Protein AF-A0A8S2TRX8-F1 (afdb_monomer_lite)

Radius of gyration: 23.42 Å; chains: 1; bounding box: 44×24×81 Å

pLDDT: mean 80.09, std 14.07, range [45.41, 95.62]

Foldseek 3Di:
DDPVVLVVLLVVLVVVLVVLVVVVVVVVVVLVVVLVPQDPDCPPPDDSPVVSVVSVVVVVVVVVVSVVSNVVSVVVNVVSVVVVVVVPPDPPPDDD

Secondary structure (DSSP, 8-state):
--HHHHHHHHHHHHHHHHHHHHHHHHHHHHHHHHHHTS-SS-GGG---HHHHHHHHHHHHHHHHHHHHHHHHHHHHHHHHHHHHHHTT--------

Structure (mmCIF, N/CA/C/O backbone):
data_AF-A0A8S2TRX8-F1
#
_entry.id   AF-A0A8S2TRX8-F1
#
loop_
_atom_site.group_PDB
_atom_site.id
_atom_site.type_symbol
_atom_site.label_atom_id
_atom_site.label_alt_id
_atom_site.label_comp_id
_atom_site.label_asym_id
_atom_site.label_entity_id
_atom_site.label_seq_id
_atom_site.pdbx_PDB_ins_code
_atom_site.Cartn_x
_atom_site.Cartn_y
_atom_site.Cartn_z
_atom_site.occupancy
_atom_site.B_iso_or_equiv
_atom_site.auth_seq_id
_atom_site.auth_comp_id
_atom_site.auth_asym_id
_atom_site.auth_atom_id
_atom_site.pdbx_PDB_model_num
ATOM 1 N N . MET A 1 1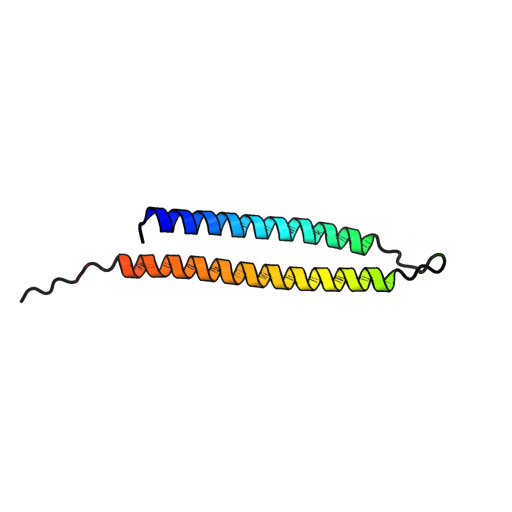 ? -5.309 2.416 30.525 1.00 61.44 1 MET A N 1
ATOM 2 C CA . MET A 1 1 ? -5.155 3.653 29.717 1.00 61.44 1 ME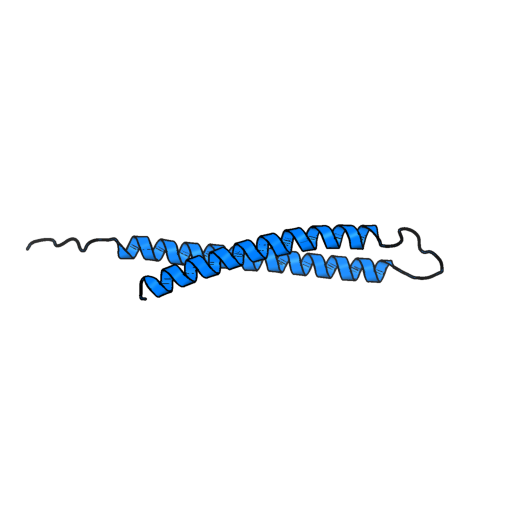T A CA 1
ATOM 3 C C . MET A 1 1 ? -6.448 4.450 29.782 1.00 61.44 1 MET A C 1
ATOM 5 O O . MET A 1 1 ? -7.487 3.836 29.961 1.00 61.44 1 MET A O 1
ATOM 9 N N . SER A 1 2 ? -6.413 5.782 29.668 1.00 78.25 2 SER A N 1
ATOM 10 C CA . SER A 1 2 ? -7.654 6.576 29.588 1.00 78.25 2 SER A CA 1
ATOM 11 C C . SER A 1 2 ? -8.416 6.241 28.300 1.00 78.25 2 SER A C 1
ATOM 13 O O . SER A 1 2 ? -7.788 6.127 27.245 1.00 78.25 2 SER A O 1
ATOM 15 N N . LYS A 1 3 ? -9.751 6.135 28.371 1.00 79.88 3 LYS A N 1
ATOM 16 C CA . LYS A 1 3 ? -10.645 5.923 27.215 1.00 79.88 3 LYS A CA 1
ATOM 17 C C . LYS A 1 3 ? -10.344 6.897 26.068 1.00 79.88 3 LYS A C 1
ATOM 19 O O . LYS A 1 3 ? -10.211 6.490 24.923 1.00 79.88 3 LYS A O 1
ATOM 24 N N . MET A 1 4 ? -10.086 8.162 26.405 1.00 84.75 4 MET A N 1
ATOM 25 C CA . MET A 1 4 ? -9.730 9.203 25.437 1.00 84.75 4 MET A CA 1
ATOM 26 C C . MET A 1 4 ? -8.446 8.884 24.652 1.00 84.75 4 MET A C 1
ATOM 28 O O . MET A 1 4 ? -8.359 9.155 23.459 1.00 84.75 4 MET A O 1
ATOM 32 N N . THR A 1 5 ? -7.436 8.298 25.305 1.00 85.62 5 THR A N 1
ATOM 33 C CA . THR A 1 5 ? -6.174 7.918 24.651 1.00 85.62 5 THR A CA 1
ATOM 34 C C . THR A 1 5 ? -6.379 6.766 23.670 1.00 85.62 5 THR A C 1
ATOM 36 O O . THR A 1 5 ? -5.738 6.740 22.622 1.00 85.62 5 THR A O 1
ATOM 39 N N . LYS A 1 6 ? -7.266 5.828 24.002 1.00 83.25 6 LYS A N 1
ATOM 40 C CA . LYS A 1 6 ? -7.618 4.695 23.147 1.00 83.25 6 LYS A CA 1
ATOM 41 C C . LYS A 1 6 ? -8.410 5.146 21.922 1.00 83.25 6 LYS A C 1
ATOM 43 O O . LYS A 1 6 ? -7.980 4.879 20.804 1.00 83.25 6 LYS A O 1
ATOM 48 N N . ASP A 1 7 ? -9.468 5.930 22.127 1.00 87.31 7 ASP A N 1
ATOM 49 C CA . ASP A 1 7 ? -10.286 6.491 21.045 1.00 87.31 7 ASP A CA 1
ATOM 50 C C . ASP A 1 7 ? -9.430 7.283 20.049 1.00 87.31 7 ASP A C 1
ATOM 52 O O . ASP A 1 7 ? -9.552 7.109 18.836 1.00 87.31 7 ASP A O 1
ATOM 56 N N . PHE A 1 8 ? -8.505 8.104 20.561 1.00 90.75 8 PHE A N 1
ATOM 57 C CA . PHE A 1 8 ? -7.558 8.842 19.731 1.00 90.75 8 PHE A CA 1
ATOM 58 C C . PHE A 1 8 ? -6.680 7.913 18.884 1.00 90.75 8 PHE A C 1
ATOM 60 O O . PHE A 1 8 ? -6.528 8.142 17.686 1.00 90.75 8 PHE A O 1
ATOM 67 N N . ARG A 1 9 ? -6.110 6.855 19.476 1.00 89.75 9 ARG A N 1
ATOM 68 C CA . ARG A 1 9 ? -5.247 5.906 18.754 1.00 89.75 9 ARG A CA 1
ATOM 69 C C . ARG A 1 9 ? -6.006 5.140 17.678 1.00 89.75 9 ARG A C 1
ATOM 71 O O . ARG A 1 9 ? -5.489 4.998 16.575 1.00 89.75 9 ARG A O 1
ATOM 78 N N . THR A 1 10 ? -7.221 4.690 17.975 1.00 91.25 10 THR A N 1
ATOM 79 C CA . THR A 1 10 ? -8.084 3.997 17.010 1.00 91.25 10 THR A CA 1
ATOM 80 C C . THR A 1 10 ? -8.428 4.907 15.834 1.00 91.25 10 THR A C 1
ATOM 82 O O . THR A 1 10 ? -8.293 4.501 14.682 1.00 91.25 10 THR A O 1
ATOM 85 N N . GLN A 1 11 ? -8.805 6.162 16.099 1.00 93.19 11 GLN A N 1
ATOM 86 C CA . GLN A 1 11 ? -9.093 7.137 15.043 1.00 93.19 11 GLN A CA 1
ATOM 87 C C . GLN A 1 11 ? -7.850 7.465 14.212 1.00 93.19 11 GLN A C 1
ATOM 89 O O . GLN A 1 11 ? -7.916 7.457 12.984 1.00 93.19 11 GLN A O 1
ATOM 94 N N . ALA A 1 12 ? -6.712 7.710 14.865 1.00 94.00 12 ALA A N 1
ATOM 95 C CA . ALA A 1 12 ? -5.453 7.990 14.185 1.00 94.00 12 ALA A CA 1
ATOM 96 C C . ALA A 1 12 ? -5.024 6.820 13.287 1.00 94.00 12 ALA A C 1
ATOM 98 O O . ALA A 1 12 ? -4.656 7.041 12.136 1.00 94.00 12 ALA A O 1
ATOM 99 N N . MET A 1 13 ? -5.132 5.581 13.777 1.00 94.62 13 MET A N 1
ATOM 100 C CA . MET A 1 13 ? -4.802 4.392 12.991 1.00 94.62 13 MET A CA 1
ATOM 101 C C . MET A 1 13 ? -5.792 4.169 11.839 1.00 94.62 13 MET A C 1
ATOM 103 O O . MET A 1 13 ? -5.386 3.838 10.729 1.00 94.62 13 MET A O 1
ATOM 107 N N . GLY A 1 14 ? -7.085 4.426 12.054 1.00 93.12 14 GLY A N 1
ATOM 108 C CA . GLY A 1 14 ? -8.081 4.389 10.983 1.00 93.12 14 GLY A CA 1
ATOM 109 C C . GLY A 1 14 ? -7.773 5.388 9.862 1.00 93.12 14 GLY A C 1
ATOM 110 O O . GLY A 1 14 ? -7.822 5.034 8.684 1.00 93.12 14 GLY A O 1
ATOM 111 N N . LEU A 1 15 ? -7.391 6.621 10.214 1.00 95.00 15 LEU A N 1
ATOM 112 C CA . LEU A 1 15 ? -6.944 7.627 9.244 1.00 95.00 15 LEU A CA 1
ATOM 113 C C . LEU A 1 15 ? -5.651 7.207 8.535 1.00 95.00 15 LEU A C 1
ATOM 115 O O . LEU A 1 15 ? -5.526 7.405 7.327 1.00 95.00 15 LEU A O 1
ATOM 119 N N . TYR A 1 16 ? -4.713 6.594 9.261 1.00 94.94 16 TYR A N 1
ATOM 120 C CA . TYR A 1 16 ? -3.479 6.064 8.687 1.00 94.94 16 TYR A CA 1
ATOM 121 C C . TYR A 1 16 ? -3.759 5.007 7.613 1.00 94.94 16 TYR A C 1
ATOM 123 O O . TYR A 1 16 ? -3.275 5.136 6.491 1.00 94.94 16 TYR A O 1
ATOM 131 N N . MET A 1 17 ? -4.621 4.026 7.898 1.00 94.50 17 MET A N 1
ATOM 132 C CA . MET A 1 17 ? -5.014 3.003 6.920 1.00 94.50 17 MET A CA 1
ATOM 133 C C . MET A 1 17 ? -5.693 3.596 5.682 1.00 94.50 17 MET A C 1
ATOM 135 O O . MET A 1 17 ? -5.417 3.176 4.560 1.00 94.50 17 MET A O 1
ATOM 139 N N . GLN A 1 18 ? -6.556 4.602 5.857 1.00 93.69 18 GLN A N 1
ATOM 140 C CA . GLN A 1 18 ? -7.162 5.306 4.722 1.00 93.69 18 GLN A CA 1
ATOM 141 C C . GLN A 1 18 ? -6.112 6.030 3.873 1.00 93.69 18 GLN A C 1
ATOM 143 O O . GLN A 1 18 ? -6.216 6.045 2.646 1.00 93.69 18 GLN A O 1
ATOM 148 N N . SER A 1 19 ? -5.104 6.626 4.516 1.00 94.25 19 SER A N 1
ATOM 149 C CA . SER A 1 19 ? -3.986 7.264 3.823 1.00 94.25 19 SER A CA 1
ATOM 150 C C . SER A 1 19 ? -3.164 6.245 3.035 1.00 94.25 19 SER A C 1
ATOM 152 O O . SER A 1 19 ? -2.870 6.496 1.869 1.00 94.25 19 SER A O 1
ATOM 154 N N . LEU A 1 20 ? -2.851 5.087 3.630 1.00 92.75 20 LEU A N 1
ATOM 155 C CA . LEU A 1 20 ? -2.137 4.001 2.952 1.00 92.75 20 LEU A CA 1
ATOM 156 C C . LEU A 1 20 ? -2.892 3.507 1.716 1.00 92.75 20 LEU A C 1
ATOM 158 O O . LEU A 1 20 ? -2.293 3.374 0.653 1.00 92.75 20 LEU A O 1
ATOM 162 N N . GLY A 1 21 ? -4.209 3.303 1.825 1.00 91.44 21 GLY A N 1
ATOM 163 C CA . GLY A 1 21 ? -5.029 2.879 0.687 1.00 91.44 21 GLY A CA 1
ATOM 164 C C . GLY A 1 21 ? -5.009 3.883 -0.472 1.00 91.44 21 GLY A C 1
ATOM 165 O O . GLY A 1 21 ? -4.891 3.490 -1.630 1.00 91.44 21 GLY A O 1
ATOM 166 N N . ARG A 1 22 ? -5.056 5.190 -0.177 1.00 91.94 22 ARG A N 1
ATOM 167 C CA . ARG A 1 22 ? -4.946 6.237 -1.209 1.00 91.94 22 ARG A CA 1
ATOM 168 C C . ARG A 1 22 ? -3.558 6.295 -1.839 1.00 91.94 22 ARG A C 1
ATOM 170 O O . ARG A 1 22 ? -3.451 6.474 -3.048 1.00 91.94 22 ARG A O 1
ATOM 177 N N . GLU A 1 23 ? -2.505 6.176 -1.031 1.00 90.56 23 GLU A N 1
ATOM 178 C CA . GLU A 1 23 ? -1.124 6.142 -1.524 1.00 90.56 23 GLU A CA 1
ATOM 179 C C . GLU A 1 23 ? -0.931 4.954 -2.478 1.00 90.56 23 GLU A C 1
ATOM 181 O O . GLU A 1 23 ? -0.391 5.123 -3.571 1.00 90.56 23 GLU A O 1
ATOM 186 N N . HIS A 1 24 ? -1.451 3.780 -2.108 1.00 91.12 24 HIS A N 1
ATOM 187 C CA . HIS A 1 24 ? -1.410 2.570 -2.928 1.00 91.12 24 HIS A CA 1
ATOM 188 C C . HIS A 1 24 ? -2.099 2.755 -4.287 1.00 91.12 24 HIS A C 1
ATOM 190 O O . HIS A 1 24 ? -1.511 2.447 -5.327 1.00 91.12 24 HIS A O 1
ATOM 196 N N . GLU A 1 25 ? -3.302 3.334 -4.305 1.00 88.75 25 GLU A N 1
ATOM 197 C CA . GLU A 1 25 ? -4.052 3.589 -5.541 1.00 88.75 25 GLU A CA 1
ATOM 198 C C . GLU A 1 25 ? -3.327 4.578 -6.469 1.00 88.75 25 GLU A C 1
ATOM 200 O O . GLU A 1 25 ? -3.184 4.332 -7.672 1.00 88.75 25 GLU A O 1
ATOM 205 N N . LEU A 1 26 ? -2.842 5.696 -5.918 1.00 87.69 26 LEU A N 1
ATOM 206 C CA . LEU A 1 26 ? -2.131 6.720 -6.686 1.00 87.69 26 LEU A CA 1
ATOM 207 C C . LEU A 1 26 ? -0.853 6.161 -7.311 1.00 87.69 26 LEU A C 1
ATOM 209 O O . LEU A 1 26 ? -0.623 6.334 -8.511 1.00 87.69 26 LEU A O 1
ATOM 213 N N . LEU A 1 27 ? -0.053 5.451 -6.516 1.00 83.31 27 LEU A N 1
ATOM 214 C CA . LEU A 1 27 ? 1.227 4.920 -6.965 1.00 83.31 27 LEU A CA 1
ATOM 215 C C . LEU A 1 27 ? 1.053 3.779 -7.963 1.00 83.31 27 LEU A C 1
ATOM 217 O O . LEU A 1 27 ? 1.780 3.732 -8.950 1.00 83.31 27 LEU A O 1
ATOM 221 N N . THR A 1 28 ? 0.061 2.906 -7.783 1.00 82.56 28 THR A N 1
ATOM 222 C CA . THR A 1 28 ? -0.240 1.851 -8.765 1.00 82.56 28 THR A CA 1
ATOM 223 C C . THR A 1 28 ? -0.539 2.447 -10.144 1.00 82.56 28 THR A C 1
ATOM 225 O O . THR A 1 28 ? -0.084 1.935 -11.169 1.00 82.56 28 THR A O 1
ATOM 228 N N . ASN A 1 29 ? -1.280 3.557 -10.184 1.00 84.19 29 ASN A N 1
ATOM 229 C CA . ASN A 1 29 ? -1.600 4.250 -11.430 1.00 84.19 29 ASN A CA 1
ATOM 230 C C . ASN A 1 29 ? -0.379 4.942 -12.051 1.00 84.19 29 ASN A C 1
ATOM 232 O O . ASN A 1 29 ? -0.199 4.891 -13.269 1.00 84.19 29 ASN A O 1
ATOM 236 N N . GLU A 1 30 ? 0.463 5.577 -11.236 1.00 82.69 30 GLU A N 1
ATOM 237 C CA . GLU A 1 30 ? 1.700 6.212 -11.697 1.00 82.69 30 GLU A CA 1
ATOM 238 C C . GLU A 1 30 ? 2.686 5.184 -12.264 1.00 82.69 30 GLU A C 1
ATOM 240 O O . GLU A 1 30 ? 3.254 5.382 -13.336 1.00 82.69 30 GLU A O 1
ATOM 245 N N . ILE A 1 31 ? 2.823 4.042 -11.596 1.00 81.00 31 ILE A N 1
ATOM 246 C CA . ILE A 1 31 ? 3.755 2.981 -11.974 1.00 81.00 31 ILE A CA 1
ATOM 247 C C . ILE A 1 31 ? 3.377 2.356 -13.310 1.00 81.00 31 ILE A C 1
ATOM 249 O O . ILE A 1 31 ? 4.255 2.155 -14.146 1.00 81.00 31 ILE A O 1
ATOM 253 N N . LYS A 1 32 ? 2.081 2.121 -13.553 1.00 80.06 32 LYS A N 1
ATOM 254 C CA . LYS A 1 32 ? 1.599 1.685 -14.872 1.00 80.06 32 LYS A CA 1
ATOM 255 C C . LYS A 1 32 ? 2.006 2.670 -15.965 1.00 80.06 32 LYS A C 1
ATOM 257 O O . LYS A 1 32 ? 2.592 2.259 -16.954 1.00 80.06 32 LYS A O 1
ATOM 262 N N . ARG A 1 33 ? 1.793 3.971 -15.744 1.00 84.19 33 ARG A N 1
ATOM 263 C CA . ARG A 1 33 ? 2.167 5.013 -16.717 1.00 84.19 33 ARG A CA 1
ATOM 264 C C . ARG A 1 33 ? 3.670 5.080 -16.967 1.00 84.19 33 ARG A C 1
ATOM 266 O O . ARG A 1 33 ? 4.075 5.320 -18.096 1.00 84.19 33 ARG A O 1
ATOM 273 N N . ILE A 1 34 ? 4.482 4.895 -15.928 1.00 82.31 34 ILE A N 1
ATOM 274 C CA . ILE A 1 34 ? 5.941 4.883 -16.059 1.00 82.31 34 ILE A CA 1
ATOM 275 C C . ILE A 1 34 ? 6.389 3.658 -16.857 1.00 82.31 34 ILE A C 1
ATOM 277 O O . ILE A 1 34 ? 7.181 3.814 -17.779 1.00 82.31 34 ILE A O 1
ATOM 281 N N . ILE A 1 35 ? 5.854 2.469 -16.555 1.00 76.25 35 ILE A N 1
ATOM 282 C CA . ILE A 1 35 ? 6.141 1.234 -17.301 1.00 76.25 35 ILE A CA 1
ATOM 283 C C . ILE A 1 35 ? 5.733 1.379 -18.771 1.00 76.25 35 ILE A C 1
ATOM 285 O O . ILE A 1 35 ? 6.541 1.082 -19.645 1.00 76.25 35 ILE A O 1
ATOM 289 N N . ASP A 1 36 ? 4.530 1.887 -19.039 1.00 80.44 36 ASP A N 1
ATOM 290 C CA . ASP A 1 36 ? 4.021 2.108 -20.400 1.00 80.44 36 ASP A CA 1
ATOM 291 C C . ASP A 1 36 ? 4.823 3.175 -21.168 1.00 80.44 36 ASP A C 1
ATOM 293 O O . ASP A 1 36 ? 4.824 3.192 -22.397 1.00 80.44 36 ASP A O 1
ATOM 297 N N . GLY A 1 37 ? 5.490 4.082 -20.448 1.00 78.06 37 GLY A N 1
ATOM 298 C CA . GLY A 1 37 ? 6.342 5.125 -21.011 1.00 78.06 37 GLY A CA 1
ATOM 299 C C . GLY A 1 37 ? 7.764 4.669 -21.340 1.00 78.06 37 GLY A C 1
ATOM 300 O O . GLY A 1 37 ? 8.501 5.441 -21.956 1.00 78.06 37 GLY A O 1
ATOM 301 N N . PHE A 1 38 ? 8.174 3.458 -20.943 1.00 74.31 38 PHE A N 1
ATOM 302 C CA . PHE A 1 38 ? 9.480 2.938 -21.339 1.00 74.31 38 PHE A CA 1
ATOM 303 C C . PHE A 1 38 ? 9.486 2.593 -22.838 1.00 74.31 38 PHE A C 1
ATOM 305 O O . PHE A 1 38 ? 8.518 2.019 -23.341 1.00 74.31 38 PHE A O 1
ATOM 312 N N . PRO A 1 39 ? 10.571 2.912 -23.568 1.00 71.69 39 PRO A N 1
ATOM 313 C CA . PRO A 1 39 ? 10.716 2.495 -24.955 1.00 71.69 39 PRO A CA 1
ATOM 314 C C . PRO A 1 39 ? 10.644 0.965 -25.055 1.00 71.69 39 PRO A C 1
ATOM 316 O O . PRO A 1 39 ? 11.364 0.262 -24.348 1.00 71.69 3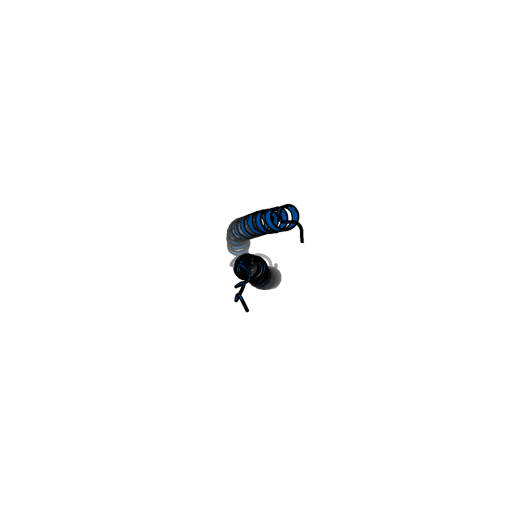9 PRO A O 1
ATOM 319 N N . ASN A 1 40 ? 9.778 0.451 -25.932 1.00 64.06 40 ASN A N 1
ATOM 320 C CA . ASN A 1 40 ? 9.653 -0.990 -26.196 1.00 64.06 40 ASN A CA 1
ATOM 321 C C . ASN A 1 40 ? 10.712 -1.509 -27.182 1.00 64.06 40 ASN A C 1
ATOM 323 O O . ASN A 1 40 ? 10.885 -2.717 -27.330 1.00 64.06 40 ASN A O 1
ATOM 327 N N . GLU A 1 41 ? 11.405 -0.600 -27.863 1.00 61.53 41 GLU A N 1
ATOM 328 C CA . GLU A 1 41 ? 12.475 -0.886 -28.810 1.00 61.53 41 GLU A CA 1
ATOM 329 C C . GLU A 1 41 ? 13.722 -0.124 -28.348 1.00 61.53 41 GLU A C 1
ATOM 331 O O . GLU A 1 41 ? 13.616 1.021 -27.902 1.00 61.53 41 GLU A O 1
ATOM 336 N N . ASN A 1 42 ? 14.893 -0.766 -28.413 1.00 57.38 42 ASN A N 1
ATOM 337 C CA . ASN A 1 42 ? 16.179 -0.127 -28.128 1.00 57.38 42 ASN A CA 1
ATOM 338 C C . ASN A 1 42 ? 16.488 0.881 -29.240 1.00 57.38 42 ASN A C 1
ATOM 340 O O . ASN A 1 42 ? 17.231 0.573 -30.172 1.00 57.38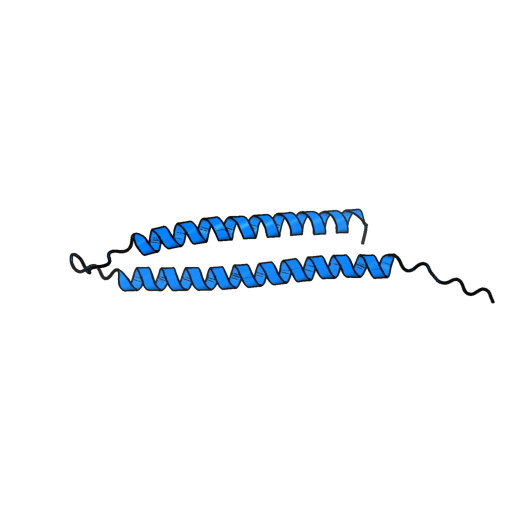 42 ASN A O 1
ATOM 344 N N . ASP A 1 43 ? 15.886 2.060 -29.160 1.00 59.41 43 ASP A N 1
ATOM 345 C CA . ASP A 1 43 ? 16.170 3.158 -30.072 1.00 59.41 43 ASP A CA 1
ATOM 346 C C . ASP A 1 43 ? 17.497 3.818 -29.650 1.00 59.41 43 ASP A C 1
ATOM 348 O O . ASP A 1 43 ? 17.732 4.108 -28.473 1.00 59.41 43 ASP A O 1
ATOM 352 N N . ASP A 1 44 ? 18.408 3.980 -30.607 1.00 56.47 44 ASP A N 1
ATOM 353 C CA . ASP A 1 44 ? 19.673 4.718 -30.474 1.00 56.47 44 ASP A CA 1
ATOM 354 C C . ASP A 1 44 ? 20.657 4.283 -29.360 1.00 56.47 44 ASP A C 1
ATOM 356 O O . ASP A 1 44 ? 21.424 5.088 -28.828 1.00 56.47 44 ASP A O 1
ATOM 360 N N . GLY A 1 45 ? 20.715 2.989 -29.027 1.00 59.69 45 GLY A N 1
ATOM 361 C CA . GLY A 1 45 ? 21.757 2.450 -28.135 1.00 59.69 45 GLY A CA 1
ATOM 362 C C . GLY A 1 45 ? 21.588 2.809 -26.653 1.00 59.69 45 GLY A C 1
ATOM 363 O O . GLY A 1 45 ? 22.512 2.602 -25.863 1.00 59.69 45 GLY A O 1
ATOM 364 N N . PHE A 1 46 ? 20.416 3.316 -26.265 1.00 65.56 46 PHE A N 1
ATOM 365 C CA . PHE A 1 46 ? 20.024 3.476 -24.870 1.00 65.56 46 PHE A CA 1
ATOM 366 C C . PHE A 1 46 ? 19.340 2.198 -24.370 1.00 65.56 46 PHE A C 1
ATOM 368 O O . PHE A 1 46 ? 18.217 1.886 -24.760 1.00 65.56 46 PHE A O 1
ATOM 375 N N . ASP A 1 47 ? 20.022 1.455 -23.496 1.00 69.88 47 ASP A N 1
ATOM 376 C CA . ASP A 1 47 ? 19.447 0.286 -22.829 1.00 69.88 47 ASP A CA 1
ATOM 377 C C . ASP A 1 47 ? 18.488 0.728 -21.711 1.00 69.88 47 ASP A C 1
ATOM 379 O O . ASP A 1 47 ? 18.882 1.030 -20.579 1.00 69.88 47 ASP A O 1
ATOM 383 N N . ALA A 1 48 ? 17.203 0.788 -22.050 1.00 69.56 48 ALA A N 1
ATOM 384 C CA . ALA A 1 48 ? 16.130 1.133 -21.129 1.00 69.56 48 ALA A CA 1
ATOM 385 C C . ALA A 1 48 ? 15.767 -0.016 -20.160 1.00 69.56 48 ALA A C 1
ATOM 387 O O . ALA A 1 48 ? 15.051 0.205 -19.173 1.00 69.56 48 ALA A O 1
ATOM 388 N N . GLU A 1 49 ? 16.260 -1.236 -20.407 1.00 76.31 49 GLU A N 1
ATOM 389 C CA . GLU A 1 49 ? 15.869 -2.453 -19.693 1.00 76.31 49 GLU A CA 1
ATOM 390 C C . GLU A 1 49 ? 16.305 -2.406 -18.225 1.00 76.31 49 GLU A C 1
ATOM 392 O O . GLU A 1 49 ? 15.509 -2.698 -17.328 1.00 76.31 49 GLU A O 1
ATOM 397 N N . ALA A 1 50 ? 17.527 -1.937 -17.954 1.00 80.19 50 ALA A N 1
ATOM 398 C CA . ALA A 1 50 ? 18.046 -1.806 -16.593 1.00 80.19 50 ALA A CA 1
ATOM 399 C C . ALA A 1 50 ? 17.222 -0.824 -15.736 1.00 80.19 50 ALA A C 1
ATOM 401 O O . ALA A 1 50 ? 16.933 -1.102 -14.568 1.00 80.19 50 ALA A O 1
ATOM 402 N N . GLY A 1 51 ? 16.801 0.305 -16.317 1.00 79.62 51 GLY A N 1
ATOM 403 C CA . GLY A 1 51 ? 15.954 1.293 -15.641 1.00 79.62 51 GLY A CA 1
ATOM 404 C C . GLY A 1 51 ? 14.557 0.748 -15.341 1.00 79.62 51 GLY A C 1
ATOM 405 O O . GLY A 1 51 ? 14.064 0.881 -14.218 1.00 79.62 51 GLY A O 1
ATOM 406 N N . CYS A 1 52 ? 13.951 0.062 -16.313 1.00 81.75 52 CYS A N 1
ATOM 407 C CA . CYS A 1 52 ? 12.658 -0.598 -16.148 1.00 81.75 52 CYS A CA 1
ATOM 408 C C . CYS A 1 52 ? 12.720 -1.701 -15.075 1.00 81.75 52 CYS A C 1
ATOM 410 O O . CYS A 1 52 ? 11.849 -1.778 -14.205 1.00 81.75 52 CYS A O 1
ATOM 412 N N . ALA A 1 53 ? 13.777 -2.518 -15.073 1.00 83.56 53 ALA A N 1
ATOM 413 C CA . ALA A 1 53 ? 13.990 -3.568 -14.080 1.00 83.56 53 ALA A CA 1
ATOM 414 C C . ALA A 1 53 ? 14.165 -3.005 -12.660 1.00 83.56 53 ALA A C 1
ATOM 416 O O . ALA A 1 53 ? 13.517 -3.484 -11.726 1.00 83.56 53 ALA A O 1
ATOM 417 N N . ALA A 1 54 ? 14.980 -1.958 -12.492 1.00 84.81 54 ALA A N 1
ATOM 418 C CA . ALA A 1 54 ? 15.157 -1.289 -11.204 1.00 84.81 54 ALA A CA 1
ATOM 419 C C . ALA A 1 54 ? 13.836 -0.696 -10.684 1.00 84.81 54 ALA A C 1
ATOM 421 O O . ALA A 1 54 ? 13.505 -0.840 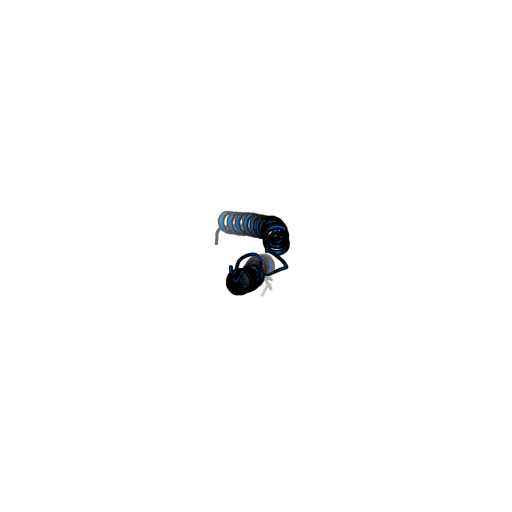-9.504 1.00 84.81 54 ALA A O 1
ATOM 422 N N . PHE A 1 55 ? 13.045 -0.081 -11.568 1.00 84.31 55 PHE A N 1
ATOM 423 C CA . PHE A 1 55 ? 11.752 0.490 -11.199 1.00 84.31 55 PHE A CA 1
ATOM 424 C C . PHE A 1 55 ? 10.728 -0.583 -10.795 1.00 84.31 55 PHE A C 1
ATOM 426 O O . PHE A 1 55 ? 10.033 -0.419 -9.791 1.00 84.31 55 PHE A O 1
ATOM 433 N N . LYS A 1 56 ? 10.684 -1.721 -11.504 1.00 84.50 56 LYS A N 1
ATOM 434 C CA . LYS A 1 56 ? 9.858 -2.881 -11.125 1.00 84.50 56 LYS A CA 1
ATOM 435 C C . LYS A 1 56 ? 10.226 -3.416 -9.740 1.00 84.50 56 LYS A C 1
ATOM 437 O O . LYS A 1 56 ? 9.343 -3.582 -8.903 1.00 84.50 56 LYS A O 1
ATOM 442 N N . GLN A 1 57 ? 11.517 -3.606 -9.456 1.00 88.56 57 GLN A N 1
ATOM 443 C CA . GLN A 1 57 ? 11.968 -4.064 -8.133 1.00 88.56 57 GLN A CA 1
ATOM 444 C C . GLN A 1 57 ? 11.583 -3.087 -7.015 1.00 88.56 57 GLN A C 1
ATOM 446 O O . GLN A 1 57 ? 11.129 -3.496 -5.945 1.00 88.56 57 GLN A O 1
ATOM 451 N N . TYR A 1 58 ? 11.737 -1.785 -7.258 1.00 86.62 58 TYR A N 1
ATOM 452 C CA . TYR A 1 58 ? 11.317 -0.752 -6.316 1.00 86.62 58 TYR A CA 1
ATOM 453 C C . TYR A 1 58 ? 9.807 -0.789 -6.047 1.00 86.62 58 TYR A C 1
ATOM 455 O O . TYR A 1 58 ? 9.388 -0.686 -4.891 1.00 86.62 58 TYR A O 1
ATOM 463 N N . HIS A 1 59 ? 8.992 -0.983 -7.088 1.00 86.94 59 HIS A N 1
ATOM 464 C CA . HIS A 1 59 ? 7.549 -1.150 -6.935 1.00 86.94 59 HIS A CA 1
ATOM 465 C C . HIS A 1 59 ? 7.207 -2.372 -6.079 1.00 86.94 59 HIS A C 1
ATOM 467 O O . HIS A 1 59 ? 6.465 -2.235 -5.109 1.00 86.94 59 HIS A O 1
ATOM 473 N N . GLU A 1 60 ? 7.796 -3.534 -6.367 1.00 88.94 60 GLU A N 1
ATOM 474 C CA . GLU A 1 60 ? 7.560 -4.767 -5.605 1.00 88.94 60 GLU A CA 1
ATOM 475 C C . GLU A 1 60 ? 7.925 -4.624 -4.122 1.00 88.94 60 GLU A C 1
ATOM 477 O O . GLU A 1 60 ? 7.211 -5.117 -3.246 1.00 88.94 60 GLU A O 1
ATOM 482 N N . LEU A 1 61 ? 9.037 -3.951 -3.814 1.00 91.62 61 LEU A N 1
ATOM 483 C CA . LEU A 1 61 ? 9.426 -3.671 -2.430 1.00 91.62 61 LEU A CA 1
ATOM 484 C C . LEU A 1 61 ? 8.417 -2.759 -1.735 1.00 91.62 61 LEU A C 1
ATOM 486 O O . LEU A 1 61 ? 8.099 -2.978 -0.563 1.00 91.62 61 LEU A O 1
ATOM 490 N N . ARG A 1 62 ? 7.887 -1.759 -2.443 1.00 88.62 62 ARG A N 1
ATOM 491 C CA . ARG A 1 62 ? 6.865 -0.883 -1.874 1.00 88.62 62 ARG A CA 1
ATOM 492 C C . ARG A 1 62 ? 5.525 -1.606 -1.684 1.00 88.62 62 ARG A C 1
ATOM 494 O O . ARG A 1 62 ? 4.913 -1.409 -0.641 1.00 88.62 62 ARG A O 1
ATOM 501 N N . GLU A 1 63 ? 5.112 -2.489 -2.592 1.00 90.62 63 GLU A N 1
ATOM 502 C CA . GLU A 1 63 ? 3.928 -3.347 -2.391 1.00 90.62 63 GLU A CA 1
ATOM 503 C C . GLU A 1 63 ? 4.069 -4.206 -1.130 1.00 90.62 63 GLU A C 1
ATOM 505 O O . GLU A 1 63 ? 3.168 -4.266 -0.293 1.00 90.62 63 GLU A O 1
ATOM 510 N N . LYS A 1 64 ? 5.244 -4.817 -0.932 1.00 92.94 64 LYS A N 1
ATOM 511 C CA . LYS A 1 64 ? 5.539 -5.585 0.288 1.00 92.94 64 LYS A CA 1
ATOM 512 C C . LYS A 1 64 ? 5.432 -4.724 1.548 1.00 92.94 64 LYS A C 1
ATOM 514 O O . LYS A 1 64 ? 4.883 -5.187 2.545 1.00 92.94 64 LYS A O 1
ATOM 519 N N . ARG A 1 65 ? 5.925 -3.480 1.503 1.00 93.62 65 ARG A N 1
ATOM 520 C CA . ARG A 1 65 ? 5.779 -2.514 2.603 1.00 93.62 65 ARG A CA 1
ATOM 521 C C . ARG A 1 65 ? 4.304 -2.222 2.889 1.00 93.62 65 ARG A C 1
ATOM 523 O O . ARG A 1 65 ? 3.915 -2.279 4.049 1.00 93.62 65 ARG A O 1
ATOM 530 N N . PHE A 1 66 ? 3.495 -1.931 1.869 1.00 93.00 66 PHE A N 1
ATOM 531 C CA . PHE A 1 66 ? 2.072 -1.627 2.060 1.00 93.00 66 PHE A CA 1
ATOM 532 C C . PHE A 1 66 ? 1.316 -2.772 2.723 1.00 93.00 66 PHE A C 1
ATOM 534 O O . PHE A 1 66 ? 0.569 -2.534 3.672 1.00 93.00 66 PHE A O 1
ATOM 541 N N . ASN A 1 67 ? 1.549 -4.003 2.269 1.00 92.25 67 ASN A N 1
ATOM 542 C CA . ASN A 1 67 ? 0.925 -5.183 2.861 1.00 92.25 67 ASN A CA 1
ATOM 543 C C . ASN A 1 67 ? 1.324 -5.331 4.334 1.00 92.25 67 ASN A C 1
ATOM 545 O O . ASN A 1 67 ? 0.458 -5.439 5.197 1.00 92.25 67 ASN A O 1
ATOM 549 N N . LEU A 1 68 ? 2.622 -5.219 4.637 1.00 95.62 68 LEU A N 1
ATOM 550 C CA . LEU A 1 68 ? 3.121 -5.318 6.008 1.00 95.62 68 LEU A CA 1
ATOM 551 C C . LEU A 1 68 ? 2.526 -4.243 6.929 1.00 95.62 68 LEU A C 1
ATOM 553 O O . LEU A 1 68 ? 2.101 -4.549 8.041 1.00 95.62 68 LEU A O 1
ATOM 557 N N . GLU A 1 69 ? 2.496 -2.985 6.489 1.00 95.25 69 GLU A N 1
ATOM 558 C CA . GLU A 1 69 ? 1.947 -1.891 7.297 1.00 95.25 69 GLU A CA 1
ATOM 559 C C . GLU A 1 69 ? 0.431 -2.015 7.474 1.00 95.25 69 GLU A C 1
ATOM 561 O O . GLU A 1 69 ? -0.091 -1.699 8.546 1.00 95.25 69 GLU A O 1
ATOM 566 N N . THR A 1 70 ? -0.277 -2.519 6.461 1.00 93.69 70 THR A N 1
ATOM 567 C CA . THR A 1 70 ? -1.717 -2.791 6.542 1.00 93.69 70 THR A CA 1
ATOM 568 C C . THR A 1 70 ? -2.003 -3.882 7.569 1.00 93.69 70 THR A C 1
ATOM 570 O O . THR A 1 70 ? -2.819 -3.666 8.464 1.00 93.69 70 THR A O 1
ATOM 573 N N . ASP A 1 71 ? -1.280 -5.001 7.513 1.00 94.94 71 ASP A N 1
ATOM 574 C CA . ASP A 1 71 ? -1.424 -6.113 8.458 1.00 94.94 71 ASP A CA 1
ATOM 575 C C . ASP A 1 71 ? -1.137 -5.669 9.898 1.00 94.94 71 ASP A C 1
ATOM 577 O O . ASP A 1 71 ? -1.894 -5.978 10.820 1.00 94.94 71 ASP A O 1
ATOM 581 N N . GLN A 1 72 ? -0.075 -4.883 10.102 1.00 94.25 72 GLN A N 1
ATOM 582 C CA . GLN A 1 72 ? 0.261 -4.322 11.414 1.00 94.25 72 GLN A CA 1
ATOM 583 C C . GLN A 1 72 ? -0.817 -3.369 11.936 1.00 94.25 72 GLN A C 1
ATOM 585 O O . GLN A 1 72 ? -1.128 -3.380 13.129 1.00 94.25 72 GLN A O 1
ATOM 590 N N . SER A 1 73 ? -1.397 -2.557 11.052 1.00 93.25 73 SER A N 1
ATOM 591 C CA . SER A 1 73 ? -2.464 -1.618 11.405 1.00 93.25 73 SER A CA 1
ATOM 592 C C . SER A 1 73 ? -3.744 -2.355 11.803 1.00 93.25 73 SER A C 1
ATOM 594 O O . SER A 1 73 ? -4.364 -2.004 12.808 1.00 93.25 73 SER A O 1
ATOM 596 N N . ILE A 1 74 ? -4.104 -3.414 11.070 1.00 92.69 74 ILE A N 1
ATOM 597 C CA . ILE A 1 74 ? -5.237 -4.290 11.398 1.00 92.69 74 ILE A CA 1
ATOM 598 C C . ILE A 1 74 ? -5.001 -4.967 12.749 1.00 92.69 74 ILE A C 1
ATOM 600 O O . ILE A 1 74 ? -5.843 -4.856 13.637 1.00 92.69 74 ILE A O 1
ATOM 604 N N . TYR A 1 75 ? -3.830 -5.580 12.943 1.00 93.81 75 TYR A N 1
ATOM 605 C CA . TYR A 1 75 ? -3.469 -6.223 14.206 1.00 93.81 75 TYR A CA 1
ATOM 606 C C . TYR A 1 75 ? -3.553 -5.254 15.392 1.00 93.81 75 TYR A C 1
ATOM 608 O O . TYR A 1 75 ? -4.085 -5.595 16.448 1.00 93.81 75 TYR A O 1
ATOM 616 N N . PHE A 1 76 ? -3.065 -4.021 15.222 1.00 92.25 76 PHE A N 1
ATOM 617 C CA . PHE A 1 76 ? -3.171 -2.986 16.246 1.00 92.25 76 PHE A CA 1
ATOM 618 C C . PHE A 1 76 ? -4.631 -2.663 16.590 1.00 92.25 76 PHE A C 1
ATOM 620 O O . PHE A 1 76 ? -4.977 -2.579 17.769 1.00 92.25 76 PHE A O 1
ATOM 627 N N . LEU A 1 77 ? -5.487 -2.476 15.582 1.00 89.75 77 LEU A N 1
ATOM 628 C CA . LEU A 1 77 ? -6.903 -2.164 15.782 1.00 89.75 77 LEU A CA 1
ATOM 629 C C . LEU A 1 77 ? -7.660 -3.317 16.451 1.00 89.75 77 LEU A C 1
ATOM 631 O O . LEU A 1 77 ? -8.471 -3.071 17.343 1.00 89.75 77 LEU A O 1
ATOM 635 N N . ASP A 1 78 ? -7.365 -4.559 16.075 1.00 88.81 78 ASP A N 1
ATOM 636 C CA . ASP A 1 78 ? -7.964 -5.738 16.700 1.00 88.81 78 ASP A CA 1
ATOM 637 C C . ASP A 1 78 ? -7.513 -5.893 18.157 1.00 88.81 78 ASP A C 1
ATOM 639 O O . ASP A 1 78 ? -8.347 -6.143 19.026 1.00 88.81 78 ASP A O 1
ATOM 643 N N . ALA A 1 79 ? -6.236 -5.642 18.466 1.00 86.69 79 ALA A N 1
ATOM 644 C CA . ALA A 1 79 ? -5.752 -5.626 19.847 1.00 86.69 79 ALA A CA 1
ATOM 645 C C . ALA A 1 79 ? -6.469 -4.560 20.697 1.00 86.69 79 ALA A C 1
ATOM 647 O O . ALA A 1 79 ? -6.840 -4.825 21.840 1.00 86.69 79 ALA A O 1
ATOM 648 N N . GLN A 1 80 ? -6.732 -3.374 20.131 1.00 83.12 80 GLN A N 1
ATOM 649 C CA . GLN A 1 80 ? -7.553 -2.363 20.803 1.00 83.12 80 GLN A CA 1
ATOM 650 C C . GLN A 1 80 ? -8.999 -2.850 21.004 1.00 83.12 80 GLN A C 1
ATOM 652 O O . GLN A 1 80 ? -9.565 -2.591 22.061 1.00 83.12 80 GLN A O 1
ATOM 657 N N . ARG A 1 81 ? -9.602 -3.581 20.057 1.00 80.75 81 ARG A N 1
ATOM 658 C CA . ARG A 1 81 ? -10.966 -4.121 20.217 1.00 80.75 81 ARG A CA 1
ATOM 659 C C . ARG A 1 81 ? -11.051 -5.171 21.329 1.00 80.75 81 ARG A C 1
ATOM 661 O O . ARG A 1 81 ? -11.964 -5.096 22.141 1.00 80.75 81 ARG A O 1
ATOM 668 N N . VAL A 1 82 ? -10.109 -6.113 21.399 1.00 75.38 82 VAL A N 1
ATOM 669 C CA . VAL A 1 82 ? -10.106 -7.165 22.438 1.00 75.38 82 VAL A CA 1
ATOM 670 C C . VAL A 1 82 ? -10.008 -6.557 23.841 1.00 75.38 82 VAL A C 1
ATOM 672 O O . VAL A 1 82 ? -10.726 -6.968 24.748 1.00 75.38 82 VAL A O 1
ATOM 675 N N . GLU A 1 83 ? -9.212 -5.495 24.011 1.00 67.62 83 GLU A N 1
ATOM 676 C CA . GLU A 1 83 ? -9.171 -4.754 25.278 1.00 67.62 83 GLU A CA 1
ATOM 677 C C . GLU A 1 83 ? -10.546 -4.170 25.685 1.00 67.62 83 GLU A C 1
ATOM 679 O O . GLU A 1 83 ? -10.773 -3.954 26.873 1.00 67.62 83 GLU A O 1
ATOM 684 N N . ASP A 1 84 ? -11.468 -3.885 24.752 1.00 61.31 84 ASP A N 1
ATOM 685 C CA . ASP A 1 84 ? -12.826 -3.408 25.088 1.00 61.31 84 ASP A CA 1
ATOM 686 C C . ASP A 1 84 ? -13.749 -4.525 25.602 1.00 61.31 84 ASP A C 1
ATOM 688 O O . ASP A 1 84 ? -14.680 -4.243 26.361 1.00 61.31 84 ASP A O 1
ATOM 692 N N . GLU A 1 85 ? -13.502 -5.782 25.223 1.00 59.91 85 GLU A N 1
ATOM 693 C CA . GLU A 1 85 ? -14.288 -6.936 25.680 1.00 59.91 85 GLU A CA 1
ATOM 694 C C . GLU A 1 85 ? -13.920 -7.324 27.120 1.00 59.91 85 GLU A C 1
ATOM 696 O O . GLU A 1 85 ? -14.812 -7.514 27.949 1.00 59.91 85 GLU A O 1
ATOM 701 N N . ASP A 1 86 ? -12.627 -7.317 27.460 1.00 57.72 86 ASP A N 1
ATOM 702 C CA . ASP A 1 86 ? -12.148 -7.585 28.827 1.00 57.72 86 ASP A CA 1
ATOM 703 C C . ASP A 1 86 ? -12.492 -6.451 29.811 1.00 57.72 86 ASP A C 1
ATOM 705 O O . ASP A 1 86 ? -12.711 -6.687 30.999 1.00 57.72 86 ASP A O 1
ATOM 709 N N . SER A 1 87 ? -12.596 -5.207 29.328 1.00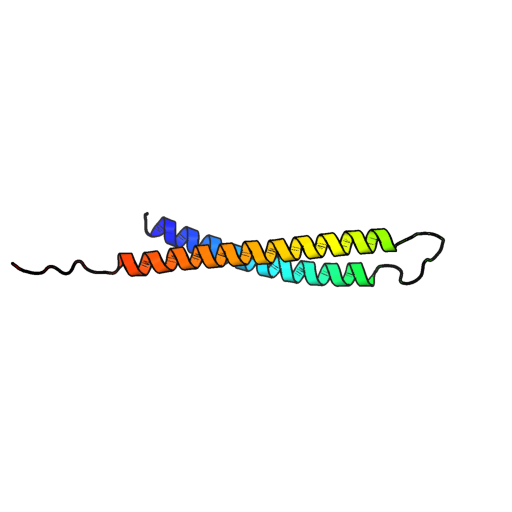 56.03 87 SER A N 1
ATOM 710 C CA . SER A 1 87 ? -12.962 -4.043 30.155 1.00 56.03 87 SER A CA 1
ATOM 711 C C . SER A 1 87 ? -14.441 -4.011 30.566 1.00 56.03 87 SER A C 1
ATOM 713 O O . SER A 1 87 ? -14.802 -3.260 31.472 1.00 56.03 87 SER A O 1
ATOM 715 N N . ASN A 1 88 ? -15.299 -4.775 29.880 1.00 53.53 88 ASN A N 1
ATOM 716 C CA . ASN A 1 88 ? -16.752 -4.786 30.073 1.00 53.53 88 ASN A CA 1
ATOM 717 C C . ASN A 1 88 ? -17.265 -6.023 30.837 1.00 53.53 88 ASN A C 1
ATOM 719 O O . ASN A 1 88 ? -18.478 -6.173 30.992 1.00 53.53 88 ASN A O 1
ATOM 723 N N . GLN A 1 89 ? -16.391 -6.901 31.343 1.00 49.94 89 GLN A N 1
ATOM 724 C CA . GLN A 1 89 ? -16.810 -7.928 32.302 1.00 49.94 89 GLN A CA 1
ATOM 725 C C . GLN A 1 89 ? -17.070 -7.277 33.668 1.00 49.94 89 GLN A C 1
ATOM 727 O O . GLN A 1 89 ? -16.140 -6.916 34.391 1.00 49.94 89 GLN A O 1
ATOM 732 N N . GLU A 1 90 ? -18.347 -7.116 34.029 1.00 50.56 90 GLU A N 1
ATOM 733 C CA . GLU A 1 90 ? -18.724 -6.752 35.396 1.00 50.56 90 GLU A CA 1
ATOM 734 C C . GLU A 1 90 ? -18.149 -7.782 36.386 1.00 50.56 90 GLU A C 1
ATOM 736 O O . GLU A 1 90 ? -18.229 -8.991 36.134 1.00 50.56 90 GLU A O 1
ATOM 741 N N . PRO A 1 91 ? -17.585 -7.349 37.529 1.00 52.12 91 PRO A N 1
ATOM 742 C CA . PRO A 1 91 ? -17.158 -8.277 38.559 1.00 52.12 91 PRO A CA 1
ATOM 743 C C . PRO A 1 91 ? -18.389 -9.031 39.058 1.00 52.12 91 PRO A C 1
ATOM 745 O O . PRO A 1 91 ? -19.297 -8.444 39.648 1.00 52.12 91 PRO A O 1
ATOM 748 N N . ILE A 1 92 ? -18.415 -10.344 38.829 1.00 54.25 92 ILE A N 1
ATOM 749 C CA . ILE A 1 92 ? -19.421 -11.235 39.401 1.00 54.25 92 ILE A CA 1
ATOM 750 C C . ILE A 1 92 ? -19.205 -11.223 40.918 1.00 54.25 92 ILE A C 1
ATOM 752 O O . ILE A 1 92 ? -18.382 -11.964 41.455 1.00 54.25 92 ILE A O 1
ATOM 756 N N . PHE A 1 93 ? -19.921 -10.347 41.621 1.00 47.94 93 PHE A N 1
ATOM 757 C CA . PHE A 1 93 ? -20.033 -10.398 43.071 1.00 47.94 93 PHE A CA 1
ATOM 758 C C . PHE A 1 93 ? -20.830 -11.653 43.430 1.00 47.94 93 PHE A C 1
ATOM 760 O O . PHE A 1 93 ? -22.059 -11.658 43.393 1.00 47.94 93 PHE A O 1
ATOM 767 N N . THR A 1 94 ? -20.136 -12.736 43.770 1.00 45.41 94 THR A N 1
ATOM 768 C CA . THR A 1 94 ? -20.754 -13.864 44.468 1.00 45.41 94 THR A CA 1
ATOM 769 C C . THR A 1 94 ? -20.968 -13.462 45.929 1.00 45.41 94 THR A C 1
ATOM 771 O O . THR A 1 94 ? -19.978 -13.183 46.611 1.00 45.41 94 THR A O 1
ATOM 774 N N . PRO A 1 95 ? -22.213 -13.414 46.436 1.00 55.62 95 PRO A N 1
ATOM 775 C CA . PRO A 1 95 ? -22.448 -13.198 47.854 1.00 55.62 95 PRO A CA 1
ATOM 776 C C . PRO A 1 95 ? -22.056 -14.466 48.624 1.00 55.62 95 PRO A C 1
ATOM 778 O O . PRO A 1 95 ? -22.567 -15.547 48.330 1.00 55.62 95 PRO A O 1
ATOM 781 N N . THR A 1 96 ? -21.134 -14.322 49.577 1.00 59.19 96 THR A N 1
ATOM 782 C CA . THR A 1 96 ? -20.878 -15.291 50.664 1.00 59.19 96 THR A CA 1
ATOM 783 C C . THR A 1 96 ? -21.883 -15.139 51.789 1.00 59.19 96 THR A C 1
ATOM 785 O O . THR A 1 96 ? -22.206 -13.973 52.115 1.00 59.19 96 THR A O 1
#

Sequence (96 aa):
MSKMTKDFRTQAMGLYMQSLGREHELLTNEIKRIIDGFPNENDDGFDAEAGCAAFKQYHELREKRFNLETDQSIYFLDAQRVEDEDSNQEPIFTPT

Organism: NCBI:txid392030